Protein AF-A0A653PSA9-F1 (afdb_monomer)

Radius of gyration: 29.4 Å; Cα contacts (8 Å, |Δi|>4): 66; chains: 1; bounding box: 67×75×63 Å

Mean predicted aligned error: 14.9 Å

Sequence (111 aa):
MYRLCSKPDSRTIPLKMDLFENDEIIAHQEMITLLRTRIESILKNYRPVMNGEIYLSGEDVCKLLHISKRTLQQYRDDNILPYIQIGGKIIYKESDILTILEQNYISQKTV

Foldseek 3Di:
DDDDDDDDDDDPPPPPPPVPPPVVVVVVVVVVVVVVVVVVVCVVPDQDQDVNWGKDFLVRVCVVVVHDSVVSVVCVVVVLFDWDADPNGIIHTPVSVVVSCVVPPDPPPPD

Nearest PDB structures (foldseek):
  6ama-assembly1_B  TM=8.175E-01  e=9.161E-03  Streptomyces venezuelae
  6ama-assembly1_A  TM=8.345E-01  e=2.431E-02  Streptomyces venezuelae
  6amk-assembly1_B  TM=8.409E-01  e=2.955E-02  Streptomyces venezuelae
  6amk-assembly1_A  TM=8.521E-01  e=4.659E-02  Streptomyces venezuelae
  8csh-assembly1_A  TM=6.688E-01  e=1.712E-01  unidentified plasmid

Structure (mmCIF, N/CA/C/O backbone):
data_AF-A0A653PSA9-F1
#
_entry.id   AF-A0A653PSA9-F1
#
loop_
_atom_site.group_PDB
_atom_site.id
_atom_site.type_symbol
_atom_site.label_atom_id
_atom_site.label_alt_id
_atom_site.label_comp_id
_atom_site.label_asym_id
_atom_site.label_entity_id
_atom_site.label_seq_id
_atom_site.pdbx_PDB_ins_code
_atom_site.Cartn_x
_atom_site.Cartn_y
_atom_site.Cartn_z
_atom_site.occupancy
_atom_site.B_iso_or_equiv
_atom_site.auth_seq_id
_atom_site.auth_comp_id
_atom_site.auth_asym_id
_atom_site.auth_atom_id
_atom_site.pdbx_PDB_model_num
ATOM 1 N N . MET A 1 1 ? 53.130 -54.904 -20.922 1.00 38.31 1 MET A N 1
ATOM 2 C CA . MET A 1 1 ? 54.187 -54.325 -21.782 1.00 38.31 1 MET A CA 1
ATOM 3 C C . MET A 1 1 ? 53.539 -53.425 -22.833 1.00 38.31 1 MET A C 1
ATOM 5 O O . MET A 1 1 ? 52.932 -53.899 -23.777 1.00 38.31 1 MET A O 1
ATOM 9 N N . TYR A 1 2 ? 53.599 -52.132 -22.526 1.00 28.55 2 TYR A N 1
ATOM 10 C CA . TYR A 1 2 ? 53.289 -50.876 -23.223 1.00 28.55 2 TYR A CA 1
ATOM 11 C C . TYR A 1 2 ? 53.118 -50.865 -24.756 1.00 28.55 2 TYR A C 1
ATOM 13 O O . TYR A 1 2 ? 54.034 -51.258 -25.472 1.00 28.55 2 TYR A O 1
ATOM 21 N N . ARG A 1 3 ? 52.061 -50.190 -25.251 1.00 41.16 3 ARG A N 1
ATOM 22 C CA . ARG A 1 3 ? 52.137 -48.770 -25.681 1.00 41.16 3 ARG A CA 1
ATOM 23 C C . ARG A 1 3 ? 50.735 -48.196 -25.986 1.00 41.16 3 ARG A C 1
ATOM 25 O O . ARG A 1 3 ? 50.150 -48.494 -27.019 1.00 41.16 3 ARG A O 1
ATOM 32 N N . LEU A 1 4 ? 50.213 -47.341 -25.100 1.00 45.06 4 LEU A N 1
ATOM 33 C CA . LEU A 1 4 ? 49.157 -46.380 -25.442 1.00 45.06 4 LEU A CA 1
ATOM 34 C C . LEU A 1 4 ? 49.802 -45.311 -26.332 1.00 45.06 4 LEU A C 1
ATOM 36 O O . LEU A 1 4 ? 50.659 -44.558 -25.874 1.00 45.06 4 LEU A O 1
ATOM 40 N N . CYS A 1 5 ? 49.454 -45.283 -27.616 1.00 44.44 5 CYS A N 1
ATOM 41 C CA . CYS A 1 5 ? 49.838 -44.186 -28.496 1.00 44.44 5 CYS A CA 1
ATOM 42 C C . CYS A 1 5 ? 48.803 -43.067 -28.327 1.00 44.44 5 CYS A C 1
ATOM 44 O O . CYS A 1 5 ? 47.719 -43.134 -28.900 1.00 44.44 5 CYS A O 1
ATOM 46 N N . SER A 1 6 ? 49.122 -42.062 -27.508 1.00 56.16 6 SER A N 1
ATOM 47 C CA . SER A 1 6 ? 48.374 -40.803 -27.471 1.00 56.16 6 SER A CA 1
ATOM 48 C C . SER A 1 6 ? 48.505 -40.094 -28.821 1.00 56.16 6 SER A C 1
ATOM 50 O O . SER A 1 6 ? 49.608 -39.757 -29.256 1.00 56.16 6 SER A O 1
ATOM 52 N N . LYS A 1 7 ? 47.371 -39.863 -29.481 1.00 51.31 7 LYS A N 1
ATOM 53 C CA . LYS A 1 7 ? 47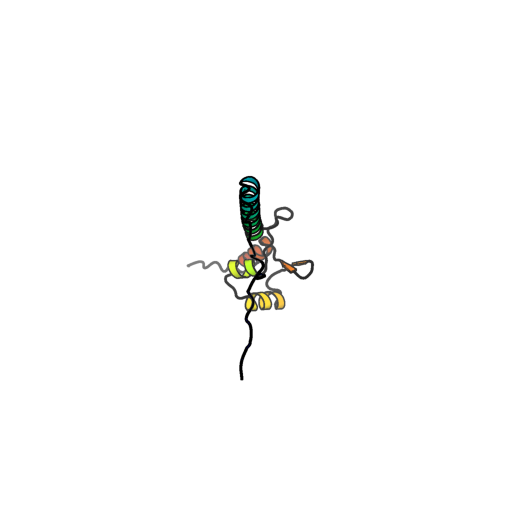.211 -38.970 -30.637 1.00 51.31 7 LYS A CA 1
ATOM 54 C C . LYS A 1 7 ? 46.136 -37.923 -30.282 1.00 51.31 7 LYS A C 1
ATOM 56 O O . LYS A 1 7 ? 45.325 -38.181 -29.397 1.00 51.31 7 LYS A O 1
ATOM 61 N N . PRO A 1 8 ? 46.216 -36.724 -30.874 1.00 41.72 8 PRO A N 1
ATOM 62 C CA . PRO A 1 8 ? 46.163 -35.449 -30.157 1.00 41.72 8 PRO A CA 1
ATOM 63 C C . PRO A 1 8 ? 44.746 -34.931 -29.878 1.00 41.72 8 PRO A C 1
ATOM 65 O O . PRO A 1 8 ? 43.802 -35.251 -30.597 1.00 41.72 8 PRO A O 1
ATOM 68 N N . ASP A 1 9 ? 44.644 -34.074 -28.857 1.00 55.00 9 ASP A N 1
ATOM 69 C CA . ASP A 1 9 ? 43.504 -33.185 -28.615 1.00 55.00 9 ASP A CA 1
ATOM 70 C C . ASP A 1 9 ? 43.282 -32.273 -29.826 1.00 55.00 9 ASP A C 1
ATOM 72 O O . ASP A 1 9 ? 44.209 -31.614 -30.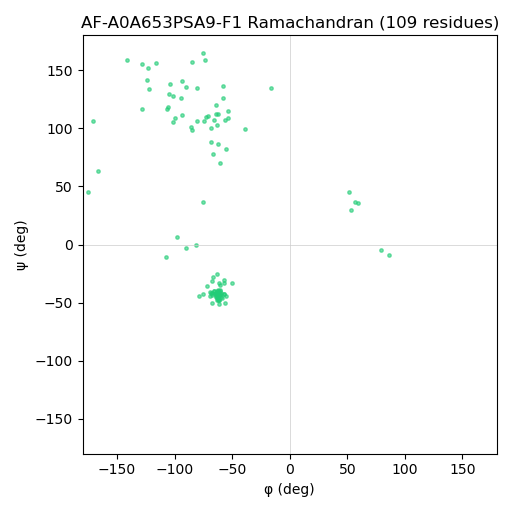301 1.00 55.00 9 ASP A O 1
ATOM 76 N N . SER A 1 10 ? 42.056 -32.273 -30.342 1.00 49.22 10 SER A N 1
ATOM 77 C CA . SER A 1 10 ? 41.546 -31.307 -31.316 1.00 49.22 10 SER A CA 1
ATOM 78 C C . SER A 1 10 ? 40.029 -31.438 -31.400 1.00 49.22 10 SER A C 1
ATOM 80 O O . SER A 1 10 ? 39.502 -31.848 -32.438 1.00 49.22 10 SER A O 1
ATOM 82 N N . ARG A 1 11 ? 39.330 -31.159 -30.290 1.00 49.34 11 ARG A N 1
ATOM 83 C CA . ARG A 1 11 ? 37.934 -30.668 -30.297 1.00 49.34 11 ARG A CA 1
ATOM 84 C C . ARG A 1 11 ? 37.408 -30.327 -28.893 1.00 49.34 11 ARG A C 1
ATOM 86 O O . ARG A 1 11 ? 36.247 -30.574 -28.585 1.00 49.34 11 ARG A O 1
ATOM 93 N N . THR A 1 12 ? 38.199 -29.632 -28.075 1.00 48.94 12 THR A N 1
ATOM 94 C CA . THR A 1 12 ? 37.565 -28.536 -27.330 1.00 48.94 12 THR A CA 1
ATOM 95 C C . THR A 1 12 ? 37.109 -27.560 -28.402 1.00 48.94 12 THR A C 1
ATOM 97 O O . THR A 1 12 ? 37.934 -26.901 -29.031 1.00 48.94 12 THR A O 1
ATOM 100 N N . ILE A 1 13 ? 35.812 -27.563 -28.713 1.00 44.28 13 ILE A N 1
ATOM 101 C CA . ILE A 1 13 ? 35.207 -26.486 -29.492 1.00 44.28 13 ILE A CA 1
ATOM 102 C C . ILE A 1 13 ? 35.600 -25.234 -28.719 1.00 44.28 13 ILE A C 1
ATOM 104 O O . ILE A 1 13 ? 35.204 -25.125 -27.553 1.00 44.28 13 ILE A O 1
ATOM 108 N N . PRO A 1 14 ? 36.410 -24.320 -29.273 1.00 43.03 14 PRO A N 1
ATOM 109 C CA . PRO A 1 14 ? 36.505 -23.047 -28.624 1.00 43.03 14 PRO A CA 1
ATOM 110 C C . PRO A 1 14 ? 35.085 -22.501 -28.749 1.00 43.03 14 PRO A C 1
ATOM 112 O O . PRO A 1 14 ? 34.619 -22.207 -29.850 1.00 43.03 14 PRO A O 1
ATOM 115 N N . LEU A 1 15 ? 34.379 -22.385 -27.625 1.00 45.94 15 LEU A N 1
ATOM 116 C CA . LEU A 1 15 ? 33.414 -21.313 -27.450 1.00 45.94 15 LEU A CA 1
ATOM 117 C C . LEU A 1 15 ? 34.236 -20.023 -27.565 1.00 45.94 15 LEU A C 1
ATOM 119 O O . LEU A 1 15 ? 34.494 -19.332 -26.584 1.00 45.94 15 LEU A O 1
ATOM 123 N N . LYS A 1 16 ? 34.703 -19.726 -28.784 1.00 47.78 16 LYS A N 1
ATOM 124 C CA . LYS A 1 16 ? 34.876 -18.369 -29.244 1.00 47.78 16 LYS A CA 1
ATOM 125 C C . LYS A 1 16 ? 33.464 -17.830 -29.221 1.00 47.78 16 LYS A C 1
ATOM 127 O O . LYS A 1 16 ? 32.686 -17.959 -30.160 1.00 47.78 16 LYS A O 1
ATOM 132 N N . MET A 1 17 ? 33.123 -17.338 -28.041 1.00 47.34 17 MET A N 1
ATOM 133 C CA . MET A 1 17 ? 32.275 -16.190 -27.891 1.00 47.34 17 MET A CA 1
ATOM 134 C C . MET A 1 17 ? 32.969 -15.106 -28.715 1.00 47.34 17 MET A C 1
ATOM 136 O O . MET A 1 17 ? 33.752 -14.323 -28.184 1.00 47.34 17 MET A O 1
ATOM 140 N N . ASP A 1 18 ? 32.746 -15.125 -30.031 1.00 48.72 18 ASP A N 1
ATOM 141 C CA . ASP A 1 18 ? 32.855 -13.925 -30.843 1.00 48.72 18 ASP A CA 1
ATOM 142 C C . ASP A 1 18 ? 31.703 -13.057 -30.341 1.00 48.72 18 ASP A C 1
ATOM 144 O O . ASP A 1 18 ? 30.578 -13.061 -30.843 1.00 48.72 18 ASP A O 1
ATOM 148 N N . LEU A 1 19 ? 31.973 -12.449 -29.186 1.00 54.78 19 LEU A N 1
ATOM 149 C CA . LEU A 1 19 ? 31.215 -11.375 -28.604 1.00 54.78 19 LEU A CA 1
ATOM 150 C C . LEU A 1 19 ? 31.160 -10.343 -29.713 1.00 54.78 19 LEU A C 1
ATOM 152 O O . LEU A 1 19 ? 32.197 -9.817 -30.094 1.00 54.78 19 LEU A O 1
ATOM 156 N N . PHE A 1 20 ? 29.976 -10.176 -30.289 1.00 57.31 20 PHE A N 1
ATOM 157 C CA . PHE A 1 20 ? 29.697 -9.248 -31.366 1.00 57.31 20 PHE A CA 1
ATOM 158 C C . PHE A 1 20 ? 30.466 -7.930 -31.159 1.00 57.31 20 PHE A C 1
ATOM 160 O O . PHE A 1 20 ? 30.014 -7.067 -30.416 1.00 57.31 20 PHE A O 1
ATOM 167 N N . GLU A 1 21 ? 31.606 -7.759 -31.839 1.00 60.84 21 GLU A N 1
ATOM 168 C CA . GLU A 1 21 ? 32.337 -6.486 -31.978 1.00 60.84 21 GLU A CA 1
ATOM 169 C C . GLU A 1 21 ? 31.610 -5.583 -32.982 1.00 60.84 21 GLU A C 1
ATOM 171 O O . GLU A 1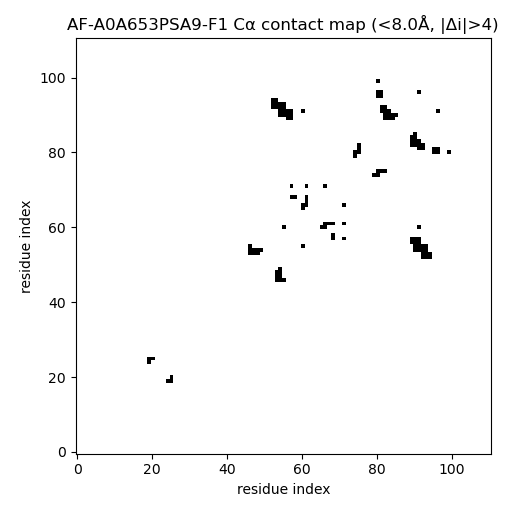 21 ? 32.201 -4.930 -33.838 1.00 60.84 21 GLU A O 1
ATOM 176 N N . ASN A 1 22 ? 30.283 -5.628 -32.962 1.00 75.94 22 ASN A N 1
ATOM 177 C CA . ASN A 1 22 ? 29.474 -4.755 -33.770 1.00 75.94 22 ASN A CA 1
ATOM 178 C C . ASN A 1 22 ? 28.986 -3.670 -32.823 1.00 75.94 22 ASN A C 1
ATOM 180 O O . ASN A 1 22 ? 28.131 -3.934 -31.974 1.00 75.94 22 ASN A O 1
ATOM 184 N N . ASP A 1 23 ? 29.570 -2.480 -32.947 1.00 80.44 23 ASP A N 1
ATOM 185 C CA . ASP A 1 23 ? 29.247 -1.320 -32.111 1.00 80.44 23 ASP A CA 1
ATOM 186 C C . ASP A 1 23 ? 27.735 -1.068 -32.066 1.00 80.44 23 ASP A C 1
ATOM 188 O O . ASP A 1 23 ? 27.187 -0.699 -31.027 1.00 80.44 23 ASP A O 1
ATOM 192 N N . GLU A 1 24 ? 27.030 -1.369 -33.161 1.00 82.88 24 GLU A N 1
ATOM 193 C CA . GLU A 1 24 ? 25.573 -1.314 -33.211 1.00 82.88 24 GLU A CA 1
ATOM 194 C C . GLU A 1 24 ? 24.928 -2.309 -32.238 1.00 82.88 24 GLU A C 1
ATOM 196 O O . GLU A 1 24 ? 24.053 -1.928 -31.464 1.00 82.88 24 GLU A O 1
ATOM 201 N N . ILE A 1 25 ? 25.361 -3.571 -32.216 1.00 84.25 25 ILE A N 1
ATOM 202 C CA . ILE A 1 25 ? 24.794 -4.610 -31.341 1.00 84.25 25 ILE A CA 1
ATOM 203 C C . ILE A 1 25 ? 25.071 -4.289 -29.867 1.00 84.25 25 ILE A C 1
ATOM 205 O O . ILE A 1 25 ? 24.176 -4.440 -29.031 1.00 84.25 25 ILE A O 1
ATOM 209 N N . ILE A 1 26 ? 26.270 -3.792 -29.552 1.00 86.12 26 ILE A N 1
ATOM 210 C CA . ILE A 1 26 ? 26.635 -3.363 -28.194 1.00 86.12 26 ILE A CA 1
ATOM 211 C C . ILE A 1 26 ? 25.746 -2.190 -27.756 1.00 86.12 26 ILE A C 1
ATOM 213 O O . ILE A 1 26 ? 25.121 -2.257 -26.695 1.00 86.12 26 ILE A O 1
ATOM 217 N N . ALA A 1 27 ? 25.588 -1.170 -28.604 1.00 88.00 27 ALA A N 1
ATOM 218 C CA . ALA A 1 27 ? 24.728 -0.023 -28.316 1.00 88.00 27 ALA A CA 1
ATOM 219 C C . ALA A 1 27 ? 23.257 -0.428 -28.101 1.00 88.00 27 ALA A C 1
ATOM 221 O O . ALA A 1 27 ? 22.583 0.083 -27.201 1.00 88.00 27 ALA A O 1
ATOM 222 N N . HIS A 1 28 ? 22.744 -1.387 -28.879 1.00 88.38 28 HIS A N 1
ATOM 223 C CA . HIS A 1 28 ? 21.385 -1.903 -28.690 1.00 88.38 28 HIS A CA 1
ATOM 224 C C . HIS A 1 28 ? 21.238 -2.650 -27.359 1.00 88.38 28 HIS A C 1
ATOM 226 O O . HIS A 1 28 ? 20.230 -2.483 -26.666 1.00 88.38 28 HIS A O 1
ATOM 232 N N . GLN A 1 29 ? 22.240 -3.438 -26.963 1.00 89.81 29 GLN A N 1
ATOM 233 C CA . GLN A 1 29 ? 22.233 -4.159 -25.690 1.00 89.81 29 GLN A CA 1
ATOM 234 C C . GLN A 1 29 ? 22.215 -3.200 -24.487 1.00 89.81 29 GLN A C 1
ATOM 236 O O . GLN A 1 29 ? 21.479 -3.427 -23.516 1.00 89.81 29 GLN A O 1
ATOM 241 N N . GLU A 1 30 ? 22.973 -2.105 -24.555 1.00 92.88 30 GLU A N 1
ATOM 242 C CA . GLU A 1 30 ? 22.963 -1.052 -23.534 1.00 92.88 30 GLU A CA 1
ATOM 243 C C . GLU A 1 30 ? 21.598 -0.361 -23.449 1.00 92.88 30 GLU A C 1
ATOM 245 O O . GLU A 1 30 ? 21.036 -0.228 -22.357 1.00 92.88 30 GLU A O 1
ATOM 250 N N . MET A 1 31 ? 21.006 -0.010 -24.595 1.00 93.75 31 MET A N 1
ATOM 251 C CA . MET A 1 31 ? 19.675 0.604 -24.656 1.00 93.75 31 MET A CA 1
ATOM 252 C C . MET A 1 31 ? 18.587 -0.304 -24.071 1.00 93.75 31 MET A C 1
ATOM 254 O O . MET A 1 31 ? 17.740 0.160 -23.305 1.00 93.75 31 MET A O 1
ATOM 258 N N . ILE A 1 32 ? 18.623 -1.607 -24.367 1.00 95.44 32 ILE A N 1
ATOM 259 C CA . ILE A 1 32 ? 17.685 -2.584 -23.791 1.00 95.44 32 ILE A CA 1
ATOM 260 C C . ILE A 1 32 ? 17.852 -2.657 -22.270 1.00 95.44 32 ILE A C 1
ATOM 262 O O . ILE A 1 32 ? 16.863 -2.669 -21.532 1.00 95.44 32 ILE A O 1
ATOM 266 N N . THR A 1 33 ? 19.093 -2.671 -21.784 1.00 95.06 33 THR A N 1
ATOM 267 C CA . THR A 1 33 ? 19.395 -2.722 -20.346 1.00 95.06 33 THR A CA 1
ATOM 268 C C . THR A 1 33 ? 18.896 -1.465 -19.625 1.00 95.06 33 THR A C 1
ATOM 270 O O . THR A 1 33 ? 18.271 -1.549 -18.561 1.00 95.06 33 THR A O 1
ATOM 273 N N . LEU A 1 34 ? 19.085 -0.295 -20.237 1.00 95.69 34 LEU A N 1
ATOM 274 C CA . LEU A 1 34 ? 18.576 0.975 -19.728 1.00 95.69 34 LEU A CA 1
ATOM 275 C C . LEU A 1 34 ? 17.042 0.995 -19.681 1.00 95.69 34 LEU A C 1
ATOM 277 O O . LEU A 1 34 ? 16.461 1.373 -18.660 1.00 95.69 34 LEU A O 1
ATOM 281 N N . LEU A 1 35 ? 16.376 0.555 -20.753 1.00 95.31 35 LEU A N 1
ATOM 282 C CA . LEU A 1 35 ? 14.915 0.480 -20.813 1.00 95.31 35 LEU A CA 1
ATOM 283 C C . LEU A 1 35 ? 14.351 -0.436 -19.729 1.00 95.31 35 LEU A C 1
ATOM 285 O O . LEU A 1 35 ? 13.412 -0.041 -19.038 1.00 95.31 35 LEU A O 1
ATOM 289 N N . ARG A 1 36 ? 14.946 -1.617 -19.527 1.00 94.81 36 ARG A N 1
ATOM 290 C CA . ARG A 1 36 ? 14.549 -2.535 -18.447 1.00 94.81 36 ARG A CA 1
ATOM 291 C C . ARG A 1 36 ? 14.621 -1.858 -17.084 1.00 94.81 36 ARG A C 1
ATOM 293 O O . ARG A 1 36 ? 13.631 -1.851 -16.359 1.00 94.81 36 ARG A O 1
ATOM 300 N N . THR A 1 37 ? 15.748 -1.219 -16.783 1.00 94.56 37 THR A N 1
ATOM 301 C CA . THR A 1 37 ? 15.960 -0.527 -15.502 1.00 94.56 37 THR A CA 1
ATOM 302 C C . THR A 1 37 ? 14.931 0.590 -15.295 1.00 94.56 37 THR A C 1
ATOM 304 O O . THR A 1 37 ? 14.387 0.774 -14.203 1.00 94.56 37 THR A O 1
ATOM 307 N N . ARG A 1 38 ? 14.608 1.333 -16.361 1.00 91.94 38 ARG A N 1
ATOM 308 C CA . ARG A 1 38 ? 13.614 2.411 -16.314 1.00 91.94 38 ARG A CA 1
ATOM 309 C C . ARG A 1 38 ? 12.199 1.877 -16.096 1.00 91.94 38 ARG A C 1
ATOM 311 O O . ARG A 1 38 ? 11.468 2.443 -15.288 1.00 91.94 38 ARG A O 1
ATOM 318 N N . ILE A 1 39 ? 11.832 0.786 -16.768 1.00 91.88 39 ILE A N 1
ATOM 319 C CA . ILE A 1 39 ? 10.543 0.109 -16.577 1.00 91.88 39 ILE A CA 1
ATOM 320 C C . ILE A 1 39 ? 10.428 -0.420 -15.147 1.00 91.88 39 ILE A C 1
ATOM 322 O O . ILE A 1 39 ? 9.409 -0.188 -14.507 1.00 91.88 39 ILE A O 1
ATOM 326 N N . GLU A 1 40 ? 11.466 -1.060 -14.609 1.00 89.00 40 GLU A N 1
ATOM 327 C CA . GLU A 1 40 ? 11.479 -1.542 -13.222 1.00 89.00 40 GLU A CA 1
ATOM 328 C C . GLU A 1 40 ? 11.285 -0.396 -12.219 1.00 89.00 40 GLU A C 1
ATOM 330 O O . GLU A 1 40 ? 10.499 -0.519 -11.279 1.00 89.00 40 GLU A O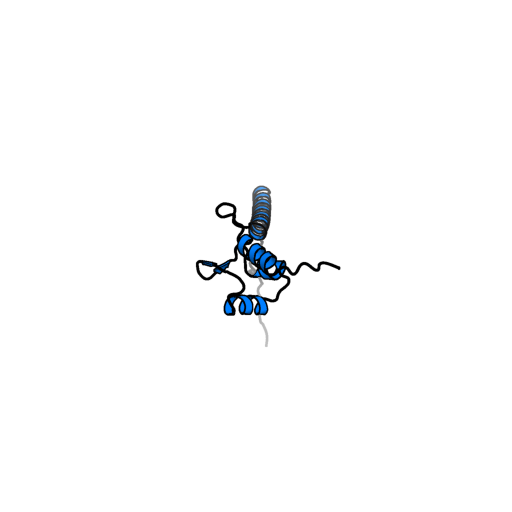 1
ATOM 335 N N . SER A 1 41 ? 11.927 0.75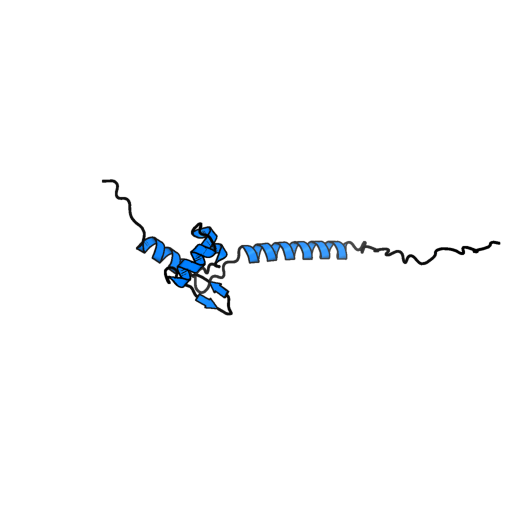3 -12.451 1.00 86.00 41 SER A N 1
ATOM 336 C CA . SER A 1 41 ? 11.729 1.954 -11.631 1.00 86.00 41 SER A CA 1
ATOM 337 C C . SER A 1 41 ? 10.304 2.504 -11.733 1.00 86.00 41 SER A C 1
ATOM 339 O O . SER A 1 41 ? 9.703 2.849 -10.715 1.00 86.00 41 SER A O 1
ATOM 341 N N . ILE A 1 42 ? 9.726 2.549 -12.938 1.00 84.62 42 ILE A N 1
ATOM 342 C CA . ILE A 1 42 ? 8.332 2.968 -13.127 1.00 84.62 42 ILE A CA 1
ATOM 343 C C . ILE A 1 42 ? 7.410 2.006 -12.384 1.00 84.62 42 ILE A C 1
ATOM 345 O O . ILE A 1 42 ? 6.625 2.457 -11.565 1.00 84.62 42 ILE A O 1
ATOM 349 N N . LEU A 1 43 ? 7.539 0.696 -12.589 1.00 78.38 43 LEU A N 1
ATOM 350 C CA . LEU A 1 43 ? 6.696 -0.307 -11.936 1.00 78.38 43 LEU A CA 1
ATOM 351 C C . LEU A 1 43 ? 6.807 -0.271 -10.407 1.00 78.38 43 LEU A C 1
ATOM 353 O O . LEU A 1 43 ? 5.809 -0.479 -9.725 1.00 78.38 43 LEU A O 1
ATOM 357 N N . LYS A 1 44 ? 7.991 0.032 -9.861 1.00 75.00 44 LYS A N 1
ATOM 358 C CA . LYS A 1 44 ? 8.196 0.174 -8.412 1.00 75.00 44 LYS A CA 1
ATOM 359 C C . LYS A 1 44 ? 7.480 1.394 -7.823 1.00 75.00 44 LYS A C 1
ATOM 361 O O . LYS A 1 44 ? 7.088 1.360 -6.661 1.00 75.00 44 LYS A O 1
ATOM 366 N N . ASN A 1 45 ? 7.343 2.466 -8.601 1.00 70.62 45 ASN A N 1
ATOM 367 C CA . ASN A 1 45 ? 6.799 3.745 -8.135 1.00 70.62 45 ASN A CA 1
ATOM 368 C C . ASN A 1 45 ? 5.382 4.034 -8.658 1.00 70.62 45 ASN A C 1
ATOM 370 O O . ASN A 1 45 ? 4.736 4.975 -8.202 1.00 70.62 45 ASN A O 1
ATOM 374 N N . TYR A 1 46 ? 4.895 3.250 -9.618 1.00 67.06 46 TYR A N 1
ATOM 375 C CA . TYR A 1 46 ? 3.599 3.442 -10.245 1.00 67.06 46 TYR A CA 1
ATOM 376 C C . TYR A 1 46 ? 2.490 3.003 -9.293 1.00 67.06 46 TYR A C 1
ATOM 378 O O . TYR A 1 46 ? 2.248 1.814 -9.087 1.00 67.06 46 TYR A O 1
ATOM 386 N N . ARG A 1 47 ? 1.790 3.989 -8.733 1.00 67.12 47 ARG A N 1
ATOM 387 C CA . ARG A 1 47 ? 0.529 3.786 -8.024 1.00 67.12 47 ARG A CA 1
ATOM 388 C C . ARG A 1 47 ? -0.598 4.005 -9.037 1.00 67.12 47 ARG A C 1
ATOM 390 O O . ARG A 1 47 ? -0.738 5.133 -9.512 1.00 67.12 47 ARG A O 1
ATOM 397 N N . PRO A 1 48 ? -1.357 2.969 -9.437 1.00 64.44 48 PRO A N 1
ATOM 398 C CA . PRO A 1 48 ? -2.444 3.137 -10.392 1.00 64.44 48 PRO A CA 1
ATOM 399 C C . PRO A 1 48 ? -3.500 4.066 -9.796 1.00 64.44 48 PRO A C 1
ATOM 401 O O . PRO A 1 48 ? -4.177 3.716 -8.831 1.00 64.44 48 PRO A O 1
ATOM 404 N N . VAL A 1 49 ? -3.624 5.253 -10.382 1.00 61.19 49 VAL A N 1
ATOM 405 C CA . VAL A 1 49 ? -4.680 6.204 -10.051 1.00 61.19 49 VAL A CA 1
ATOM 406 C C . VAL A 1 49 ? -5.933 5.751 -10.790 1.00 61.19 49 VAL A C 1
ATOM 408 O O . VAL A 1 49 ? -6.011 5.894 -12.012 1.00 61.19 49 VAL A O 1
ATOM 411 N N . MET A 1 50 ? -6.911 5.181 -10.083 1.00 66.06 50 MET A N 1
ATOM 412 C CA . MET A 1 50 ? -8.224 4.920 -10.682 1.00 66.06 50 MET A CA 1
ATOM 413 C C . MET A 1 50 ? -9.183 6.017 -10.255 1.00 66.06 50 MET A C 1
ATOM 415 O O . MET A 1 50 ? -9.579 6.085 -9.096 1.00 66.06 50 MET A O 1
ATOM 419 N N . ASN A 1 51 ? -9.553 6.881 -11.202 1.00 68.56 51 ASN A N 1
ATOM 420 C CA . ASN A 1 51 ? -10.493 7.981 -10.976 1.00 68.56 51 ASN A CA 1
ATOM 421 C C . ASN A 1 51 ? -10.051 8.981 -9.881 1.00 68.56 51 ASN A C 1
ATOM 423 O O . ASN A 1 51 ? -10.878 9.482 -9.128 1.00 68.56 51 ASN A O 1
ATOM 427 N N . GLY A 1 52 ? -8.745 9.245 -9.771 1.00 76.44 52 GLY A N 1
ATOM 428 C CA . GLY A 1 52 ? -8.170 10.116 -8.735 1.00 76.44 52 GLY A CA 1
ATOM 429 C C . GLY A 1 52 ? -7.843 9.411 -7.414 1.00 76.44 52 GLY A C 1
ATOM 430 O O . GLY A 1 52 ? -7.161 9.998 -6.583 1.00 76.44 52 GLY A O 1
ATOM 431 N N . GLU A 1 53 ? -8.258 8.153 -7.244 1.00 85.00 53 GLU A N 1
ATOM 432 C CA . GLU A 1 53 ? -8.006 7.377 -6.030 1.00 85.00 53 GLU A CA 1
ATOM 433 C C . GLU A 1 53 ? -6.687 6.599 -6.122 1.00 85.00 53 GLU A C 1
ATOM 435 O O . GLU A 1 53 ? -6.401 5.956 -7.141 1.00 85.00 53 GLU A O 1
ATOM 440 N N . ILE A 1 54 ? -5.903 6.632 -5.042 1.00 88.69 54 ILE A N 1
ATOM 441 C CA . ILE A 1 54 ? -4.645 5.894 -4.911 1.00 88.69 54 ILE A CA 1
ATOM 442 C C . ILE A 1 54 ? -4.913 4.561 -4.213 1.00 88.69 54 ILE A C 1
ATOM 444 O O . ILE A 1 54 ? -5.454 4.505 -3.108 1.00 88.69 54 ILE A O 1
ATOM 448 N N . TYR A 1 55 ? -4.478 3.478 -4.856 1.00 90.56 55 TYR A N 1
ATOM 449 C CA . TYR A 1 55 ? -4.582 2.128 -4.314 1.00 90.56 55 TYR A CA 1
ATOM 450 C C . TYR A 1 55 ? -3.226 1.644 -3.813 1.00 90.56 55 TYR A C 1
ATOM 452 O O . TYR A 1 55 ? -2.223 1.693 -4.529 1.00 90.56 55 TYR A O 1
ATOM 460 N N . LEU A 1 56 ? -3.216 1.148 -2.582 1.00 91.31 56 LEU A N 1
ATOM 461 C CA . LEU A 1 56 ? -2.047 0.650 -1.876 1.00 91.31 56 LEU A CA 1
ATOM 462 C C . LEU A 1 56 ? -2.058 -0.878 -1.854 1.00 91.31 56 LEU A C 1
ATOM 464 O O . LEU A 1 56 ? -3.094 -1.509 -1.621 1.00 91.31 56 LEU A O 1
ATOM 468 N N . SER A 1 57 ? -0.894 -1.488 -2.075 1.00 92.81 57 SER A N 1
ATOM 469 C CA . SER A 1 57 ? -0.716 -2.915 -1.815 1.00 92.81 57 SER A CA 1
ATOM 470 C C . SER A 1 57 ? -0.601 -3.173 -0.310 1.00 92.81 57 SER A C 1
ATOM 472 O O . SER A 1 57 ? -0.314 -2.269 0.475 1.00 92.81 57 SER A O 1
ATOM 474 N N . GLY A 1 58 ? -0.749 -4.431 0.113 1.00 93.19 58 GLY A N 1
ATOM 475 C CA . GLY A 1 58 ? -0.524 -4.785 1.518 1.00 93.19 58 GLY A CA 1
ATOM 476 C C . GLY A 1 58 ? 0.879 -4.424 2.026 1.00 93.19 58 GLY A C 1
ATOM 477 O O . GLY A 1 58 ? 1.039 -4.086 3.193 1.00 93.19 58 GLY A O 1
ATOM 478 N N . GLU A 1 59 ? 1.899 -4.434 1.161 1.00 93.94 59 GLU A N 1
ATOM 479 C CA . GLU A 1 59 ? 3.245 -4.005 1.559 1.00 93.94 59 GLU A CA 1
ATOM 480 C C . GLU A 1 59 ? 3.339 -2.494 1.767 1.00 93.94 59 GLU A C 1
ATOM 482 O O . GLU A 1 59 ? 4.040 -2.049 2.676 1.00 93.94 59 GLU A O 1
ATOM 487 N N . ASP A 1 60 ? 2.622 -1.714 0.960 1.00 93.19 60 ASP A N 1
ATOM 488 C CA . ASP A 1 60 ? 2.569 -0.261 1.106 1.00 93.19 60 ASP A CA 1
ATOM 489 C C . ASP A 1 60 ? 1.843 0.125 2.392 1.00 93.19 60 ASP A C 1
ATOM 491 O O . ASP A 1 60 ? 2.341 0.965 3.134 1.00 93.19 60 ASP A O 1
ATOM 495 N N . VAL A 1 61 ? 0.735 -0.549 2.720 1.00 94.31 61 VAL A N 1
ATOM 496 C CA . VAL A 1 61 ? 0.007 -0.330 3.981 1.00 94.31 61 VAL A CA 1
ATOM 497 C C . VAL A 1 61 ? 0.859 -0.708 5.192 1.00 94.31 61 VAL A C 1
ATOM 499 O O . VAL A 1 61 ? 0.908 0.046 6.162 1.00 94.31 61 VAL A O 1
ATOM 502 N N . CYS A 1 62 ? 1.580 -1.835 5.139 1.00 95.88 62 CYS A N 1
ATOM 503 C CA . CYS A 1 62 ? 2.512 -2.215 6.205 1.00 95.88 62 CYS A CA 1
ATOM 504 C C . CYS A 1 62 ? 3.578 -1.141 6.453 1.00 95.88 62 CYS A C 1
ATOM 506 O O . CYS A 1 62 ? 3.881 -0.843 7.606 1.00 95.88 62 CYS A O 1
ATOM 508 N N . LYS A 1 63 ? 4.136 -0.554 5.386 1.00 94.50 63 LYS A N 1
ATOM 509 C CA . LYS A 1 63 ? 5.115 0.537 5.496 1.00 94.50 63 LYS A CA 1
ATOM 510 C C . LYS A 1 63 ? 4.470 1.820 6.013 1.00 94.50 63 LYS A C 1
ATOM 512 O O . LYS A 1 63 ? 5.030 2.446 6.900 1.00 94.50 63 LYS A O 1
ATOM 517 N N . LEU A 1 64 ? 3.299 2.179 5.488 1.00 92.75 64 LEU A N 1
ATOM 518 C CA . LEU A 1 64 ? 2.574 3.399 5.840 1.00 92.75 64 LEU A CA 1
ATOM 519 C C . LEU A 1 64 ? 2.191 3.425 7.324 1.00 92.75 64 LEU A C 1
ATOM 521 O O . LEU A 1 64 ? 2.427 4.416 8.007 1.00 92.75 64 LEU A O 1
ATOM 525 N N . LEU A 1 65 ? 1.627 2.325 7.825 1.00 93.50 65 LEU A N 1
ATOM 526 C CA . LEU A 1 65 ? 1.162 2.206 9.209 1.00 93.50 65 LEU A CA 1
ATOM 527 C C . LEU A 1 65 ? 2.243 1.683 10.167 1.00 93.50 65 LEU A C 1
ATOM 529 O O . LEU A 1 65 ? 1.986 1.561 11.361 1.00 93.50 65 LEU A O 1
ATOM 533 N N . HIS A 1 66 ? 3.435 1.348 9.661 1.00 95.06 66 HIS A N 1
ATOM 534 C CA . HIS A 1 66 ? 4.509 0.688 10.411 1.00 95.06 66 HIS A CA 1
ATOM 535 C C . HIS A 1 66 ? 4.056 -0.586 11.149 1.00 95.06 66 HIS A C 1
ATOM 537 O O . HIS A 1 66 ? 4.404 -0.819 12.307 1.00 95.06 66 HIS A O 1
ATOM 543 N N . ILE A 1 67 ? 3.293 -1.441 10.465 1.00 95.88 67 ILE A N 1
ATOM 544 C CA . ILE A 1 67 ? 2.775 -2.698 11.021 1.00 95.88 67 ILE A CA 1
ATOM 545 C C . ILE A 1 67 ? 3.328 -3.926 10.299 1.00 95.88 67 ILE A C 1
ATOM 547 O O . ILE A 1 67 ? 3.696 -3.894 9.123 1.00 95.88 67 ILE A O 1
ATOM 551 N N . SER A 1 68 ? 3.335 -5.058 11.001 1.00 97.19 68 SER A N 1
ATOM 552 C CA . SER A 1 68 ? 3.731 -6.340 10.417 1.00 97.19 68 SER A CA 1
ATOM 553 C C . SER A 1 68 ? 2.660 -6.899 9.468 1.00 97.19 68 SER A C 1
ATOM 555 O O . SER A 1 68 ? 1.471 -6.600 9.599 1.00 97.19 68 SER A O 1
ATOM 557 N N . LYS A 1 69 ? 3.058 -7.804 8.559 1.00 95.38 69 LYS A N 1
ATOM 558 C CA . LYS A 1 69 ? 2.113 -8.547 7.700 1.00 95.38 69 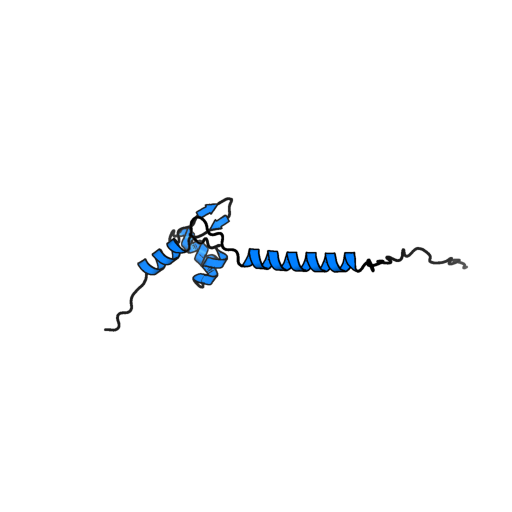LYS A CA 1
ATOM 559 C C . LYS A 1 69 ? 1.078 -9.332 8.520 1.00 95.38 69 LYS A C 1
ATOM 561 O O . LYS A 1 69 ? -0.065 -9.442 8.091 1.00 95.38 69 LYS A O 1
ATOM 566 N N . ARG A 1 70 ? 1.462 -9.837 9.701 1.00 96.81 70 ARG A N 1
ATOM 567 C CA . ARG A 1 70 ? 0.564 -10.535 10.635 1.00 96.81 70 ARG A CA 1
ATOM 568 C C . ARG A 1 70 ? -0.483 -9.588 11.222 1.00 96.81 70 ARG A C 1
ATOM 570 O O . ARG A 1 70 ? -1.654 -9.929 11.256 1.00 96.81 70 ARG A O 1
ATOM 577 N N . THR A 1 71 ? -0.078 -8.386 11.622 1.00 96.56 71 THR A N 1
ATOM 578 C CA . THR A 1 71 ? -1.003 -7.351 12.110 1.00 96.56 71 THR A CA 1
ATOM 579 C C . THR A 1 71 ? -1.973 -6.918 11.010 1.00 96.56 71 THR A C 1
ATOM 581 O O . THR A 1 71 ? -3.165 -6.807 11.256 1.00 96.56 71 THR A O 1
ATOM 584 N N . LEU A 1 72 ? -1.493 -6.752 9.773 1.00 96.25 72 LEU A N 1
ATOM 585 C CA . LEU A 1 72 ? -2.357 -6.419 8.636 1.00 96.25 72 LEU A CA 1
ATOM 586 C C . LEU A 1 72 ? -3.335 -7.552 8.268 1.00 96.25 72 LEU A C 1
ATOM 588 O O . LEU A 1 72 ? -4.395 -7.289 7.705 1.00 96.25 72 LEU A O 1
ATOM 592 N N . GLN A 1 73 ? -2.983 -8.816 8.530 1.00 95.50 73 GLN A N 1
ATOM 593 C CA . GLN A 1 73 ? -3.928 -9.936 8.430 1.00 95.50 73 GLN A CA 1
ATOM 594 C C . GLN A 1 73 ? -5.002 -9.818 9.509 1.00 95.50 73 GLN A C 1
ATOM 596 O O . GLN A 1 73 ? -6.175 -9.768 9.167 1.00 95.50 73 GLN A O 1
ATOM 601 N N . GLN A 1 74 ? -4.598 -9.628 10.766 1.00 96.31 74 GLN A N 1
ATOM 602 C CA . GLN A 1 74 ? -5.529 -9.447 11.878 1.00 96.31 74 GLN A CA 1
ATOM 603 C C . GLN A 1 74 ? -6.510 -8.289 11.628 1.00 96.31 74 GLN A C 1
ATOM 605 O O . GLN A 1 74 ? -7.707 -8.455 11.790 1.00 96.31 74 GLN A O 1
ATOM 610 N N . TYR A 1 75 ? -6.038 -7.142 11.130 1.00 94.69 75 TYR A N 1
ATOM 611 C CA . TYR A 1 75 ? -6.907 -6.005 10.797 1.00 94.69 75 TYR A CA 1
ATOM 612 C C . TYR A 1 75 ? -7.918 -6.293 9.683 1.00 94.69 75 TYR A C 1
ATOM 614 O O . TYR A 1 75 ? -8.952 -5.629 9.623 1.00 94.69 75 TYR A O 1
ATOM 622 N N . ARG A 1 76 ? -7.635 -7.252 8.795 1.00 93.06 76 ARG A N 1
ATOM 623 C CA . ARG A 1 76 ? -8.610 -7.725 7.803 1.00 93.06 76 ARG A CA 1
ATOM 624 C C . ARG A 1 76 ? -9.609 -8.686 8.425 1.00 93.06 76 ARG A C 1
ATOM 626 O O . ARG A 1 76 ? -10.797 -8.546 8.163 1.00 93.06 76 ARG A O 1
ATOM 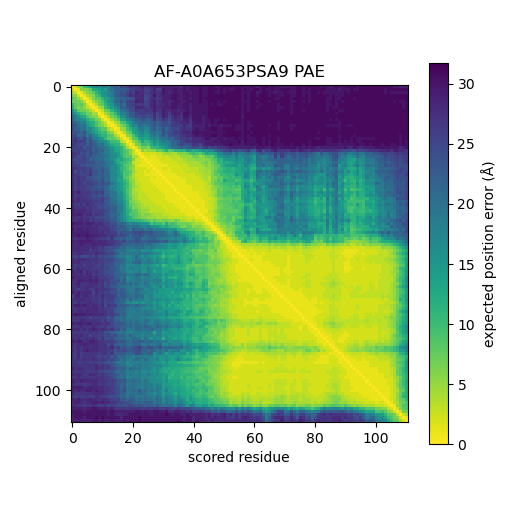633 N N . ASP A 1 77 ? -9.128 -9.618 9.242 1.00 94.81 77 ASP A N 1
ATOM 634 C CA . ASP A 1 77 ? -9.968 -10.605 9.923 1.00 94.81 77 ASP A CA 1
ATOM 635 C C . ASP A 1 77 ? -10.958 -9.912 10.877 1.00 94.81 77 ASP A C 1
ATOM 637 O O . ASP A 1 77 ? -12.144 -10.240 10.904 1.00 94.81 77 ASP A O 1
ATOM 641 N N . ASP A 1 78 ? -10.495 -8.865 11.563 1.00 94.75 78 ASP A N 1
ATOM 642 C CA . ASP A 1 78 ? -11.286 -8.030 12.471 1.00 94.75 78 ASP A CA 1
ATOM 643 C C . ASP A 1 78 ? -12.120 -6.958 11.740 1.00 94.75 78 ASP A C 1
ATOM 645 O O . ASP A 1 78 ? -12.832 -6.189 12.381 1.00 94.75 78 ASP A O 1
ATOM 649 N N . ASN A 1 79 ? -12.047 -6.884 10.403 1.00 90.69 79 ASN A N 1
ATOM 650 C CA . ASN A 1 79 ? -12.712 -5.875 9.562 1.00 90.69 79 ASN A CA 1
ATOM 651 C C . ASN A 1 79 ? -12.426 -4.411 9.966 1.00 90.69 79 ASN A C 1
ATOM 653 O O . ASN A 1 79 ? -13.248 -3.524 9.741 1.00 90.69 79 ASN A O 1
ATOM 657 N N . ILE A 1 80 ? -11.247 -4.147 10.535 1.00 91.69 80 ILE A N 1
ATOM 658 C CA . ILE A 1 80 ? -10.805 -2.803 10.934 1.00 91.69 80 ILE A CA 1
ATOM 659 C C . ILE A 1 80 ? -10.391 -1.989 9.706 1.00 91.69 80 ILE A C 1
ATOM 661 O O . ILE A 1 80 ? -10.714 -0.809 9.616 1.00 91.69 80 ILE A O 1
ATOM 665 N N . LEU A 1 81 ? -9.666 -2.605 8.762 1.00 93.50 81 LEU A N 1
ATOM 666 C CA . LEU A 1 81 ? -9.235 -1.953 7.523 1.00 93.50 81 LEU A CA 1
ATOM 667 C C . LEU A 1 81 ? -10.041 -2.469 6.317 1.00 93.50 81 LEU A C 1
ATOM 669 O O . LEU A 1 81 ? -9.894 -3.642 5.957 1.00 93.50 81 LEU A O 1
ATOM 673 N N . PRO A 1 82 ? -10.827 -1.604 5.647 1.00 92.88 82 PRO A N 1
ATOM 674 C CA . PRO A 1 82 ? -11.493 -1.901 4.392 1.00 92.88 82 PRO A CA 1
ATOM 675 C C . PRO A 1 82 ? -10.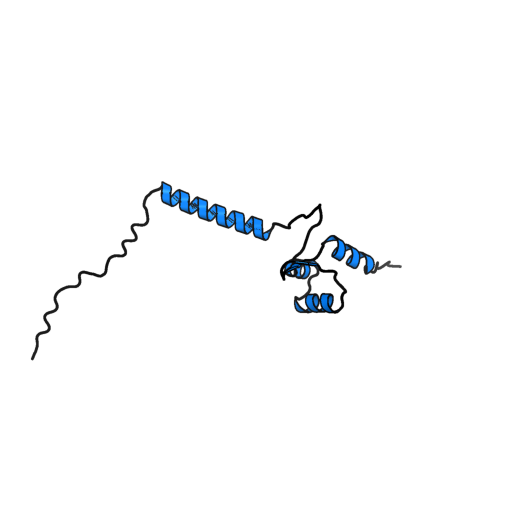478 -2.297 3.332 1.00 92.88 82 PRO A C 1
ATOM 677 O O . PRO A 1 82 ? -9.428 -1.672 3.176 1.00 92.88 82 PRO A O 1
ATOM 680 N N . TYR A 1 83 ? -10.805 -3.339 2.582 1.00 94.31 83 TYR A N 1
ATOM 681 C CA . TYR A 1 83 ? -9.964 -3.837 1.509 1.00 94.31 83 TYR A CA 1
ATOM 682 C C . TYR A 1 83 ? -10.817 -4.270 0.323 1.00 94.31 83 TYR A C 1
ATOM 684 O O . TYR A 1 83 ? -12.006 -4.562 0.449 1.00 94.31 83 TYR A O 1
ATOM 692 N N . ILE A 1 84 ? -10.186 -4.329 -0.844 1.00 92.75 84 ILE A N 1
ATOM 693 C CA . ILE A 1 84 ? -10.802 -4.790 -2.084 1.00 92.75 84 ILE A CA 1
ATOM 694 C C . ILE A 1 84 ? -9.973 -5.955 -2.602 1.00 92.75 84 ILE A C 1
ATOM 696 O O . ILE A 1 84 ? -8.743 -5.885 -2.654 1.00 92.75 84 ILE A O 1
ATOM 700 N N . GLN A 1 85 ? -10.646 -7.029 -3.000 1.00 93.19 85 GLN A N 1
ATOM 701 C CA . GLN A 1 85 ? -10.008 -8.185 -3.612 1.00 93.19 85 GLN A CA 1
ATOM 702 C C . GLN A 1 85 ? -10.290 -8.201 -5.115 1.00 93.19 85 GLN A C 1
ATOM 704 O O . GLN A 1 85 ? -11.437 -8.316 -5.539 1.00 93.19 85 GLN A O 1
ATOM 709 N N . ILE A 1 86 ? -9.237 -8.116 -5.928 1.00 89.44 86 ILE A N 1
ATOM 710 C CA . ILE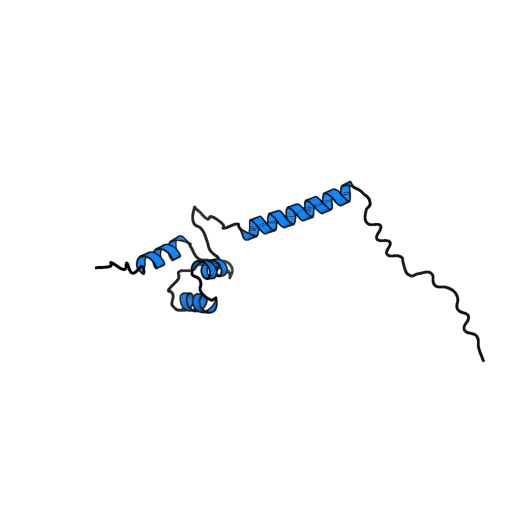 A 1 86 ? -9.323 -8.163 -7.393 1.00 89.44 86 ILE A CA 1
ATOM 711 C C . ILE A 1 86 ? -8.345 -9.222 -7.894 1.00 89.44 86 ILE A C 1
ATOM 713 O O . ILE A 1 86 ? -7.136 -9.110 -7.694 1.00 89.44 86 ILE A O 1
ATOM 717 N N . GLY A 1 87 ? -8.863 -10.280 -8.527 1.00 88.31 87 GLY A N 1
ATOM 718 C CA . GLY A 1 87 ? -8.031 -11.337 -9.118 1.00 88.31 87 GLY A CA 1
ATOM 719 C C . GLY A 1 87 ? -7.076 -12.007 -8.119 1.00 88.31 87 GLY A C 1
ATOM 720 O O . GLY A 1 87 ? -5.928 -12.280 -8.453 1.00 88.31 87 GLY A O 1
ATOM 721 N N . GLY A 1 88 ? -7.512 -12.197 -6.869 1.00 88.94 88 GLY A N 1
ATOM 722 C CA . GLY A 1 88 ? -6.688 -12.782 -5.802 1.00 88.94 88 GLY A CA 1
ATOM 723 C C . GLY A 1 88 ? -5.681 -11.824 -5.154 1.00 88.94 88 GLY A C 1
ATOM 724 O O . GLY A 1 88 ? -5.045 -12.198 -4.172 1.00 88.94 88 GLY A O 1
ATOM 725 N N . LYS A 1 89 ? -5.553 -10.585 -5.644 1.00 89.81 89 LYS A N 1
ATOM 726 C CA . LYS A 1 89 ? -4.762 -9.536 -4.989 1.00 89.81 89 LYS A CA 1
ATOM 727 C C . LYS A 1 89 ? -5.648 -8.694 -4.085 1.00 89.81 89 LYS A C 1
ATOM 729 O O . LYS A 1 89 ? -6.774 -8.367 -4.448 1.00 89.81 89 LYS A O 1
ATOM 734 N N . ILE A 1 90 ? -5.108 -8.335 -2.926 1.00 92.75 90 ILE A N 1
ATOM 735 C CA . ILE A 1 90 ? -5.752 -7.438 -1.969 1.00 92.75 90 ILE A CA 1
ATOM 736 C C . ILE A 1 90 ? -5.128 -6.055 -2.116 1.00 92.75 90 ILE A C 1
ATOM 738 O O . ILE A 1 90 ? -3.901 -5.920 -2.069 1.00 92.75 90 ILE A O 1
ATOM 742 N N . ILE A 1 91 ? -5.982 -5.053 -2.291 1.00 93.25 91 ILE A N 1
ATOM 743 C CA . ILE A 1 91 ? -5.614 -3.642 -2.379 1.00 93.25 91 ILE A CA 1
ATOM 744 C C . ILE A 1 91 ? -6.449 -2.821 -1.402 1.00 93.25 91 ILE A C 1
ATOM 746 O O . ILE A 1 91 ? -7.561 -3.207 -1.035 1.00 93.25 91 ILE A O 1
ATOM 750 N N . TYR A 1 92 ? -5.907 -1.680 -1.006 1.00 93.50 92 TYR A N 1
ATOM 751 C CA . TYR A 1 92 ? -6.513 -0.763 -0.050 1.00 93.50 92 TYR A CA 1
ATOM 752 C C . TYR A 1 92 ? -6.631 0.614 -0.683 1.00 93.50 92 TYR A C 1
ATOM 754 O O . TYR A 1 92 ? -5.723 1.029 -1.399 1.00 93.50 92 TYR A O 1
ATOM 762 N N . LYS A 1 93 ? -7.723 1.326 -0.420 1.00 92.81 93 LYS A N 1
ATOM 763 C CA . LYS A 1 93 ? -7.837 2.732 -0.807 1.00 92.81 93 LYS A CA 1
ATOM 764 C C . LYS A 1 93 ? -7.117 3.597 0.215 1.00 92.81 93 LYS A C 1
ATOM 766 O O . LYS A 1 93 ? -7.277 3.396 1.419 1.00 92.81 93 LYS A O 1
ATOM 771 N N . GLU A 1 94 ? -6.326 4.547 -0.262 1.00 92.44 94 GLU A N 1
ATOM 772 C CA . GLU A 1 94 ? -5.644 5.499 0.614 1.00 92.44 94 GLU A CA 1
ATOM 773 C C . GLU A 1 94 ? -6.655 6.359 1.390 1.00 92.44 94 GLU A C 1
ATOM 775 O O . GLU A 1 94 ? -6.488 6.547 2.596 1.00 92.44 94 GLU A O 1
ATOM 780 N N . SER A 1 95 ? -7.743 6.792 0.740 1.00 92.50 95 SER A N 1
ATOM 781 C CA . SER A 1 95 ? -8.815 7.571 1.381 1.00 92.50 95 SER A CA 1
ATOM 782 C C . SER A 1 95 ? -9.500 6.831 2.533 1.00 92.50 95 SER A C 1
ATOM 784 O O . SER A 1 95 ? -9.712 7.416 3.597 1.00 92.50 95 SER A O 1
ATOM 786 N N . ASP A 1 96 ? -9.802 5.541 2.362 1.00 93.38 96 ASP A N 1
ATOM 787 C CA . ASP A 1 96 ? -10.431 4.722 3.405 1.00 93.38 96 ASP A CA 1
ATOM 788 C C . ASP A 1 96 ? -9.513 4.601 4.633 1.00 93.38 96 ASP A C 1
ATOM 790 O O . ASP A 1 96 ? -9.963 4.761 5.768 1.00 93.38 96 ASP A O 1
ATOM 794 N N . ILE A 1 97 ? -8.211 4.371 4.414 1.00 93.56 97 ILE A N 1
ATOM 795 C CA . ILE A 1 97 ? -7.222 4.293 5.500 1.00 93.56 97 ILE A CA 1
ATOM 796 C C . ILE A 1 97 ? -7.151 5.625 6.252 1.00 93.56 97 ILE A C 1
ATOM 798 O O . ILE A 1 97 ? -7.211 5.628 7.482 1.00 93.56 97 ILE A O 1
ATOM 802 N N . LEU A 1 98 ? -7.048 6.748 5.535 1.00 92.69 98 LEU A N 1
ATOM 803 C CA . LEU A 1 98 ? -7.020 8.083 6.140 1.00 92.69 98 LEU A CA 1
ATOM 804 C C . LEU A 1 98 ? -8.280 8.354 6.964 1.00 92.69 98 LEU A C 1
ATOM 806 O O . LEU A 1 98 ? -8.178 8.768 8.115 1.00 92.69 98 LEU A O 1
ATOM 810 N N . THR A 1 99 ? -9.451 8.029 6.416 1.00 93.69 99 THR A N 1
ATOM 811 C CA . THR A 1 99 ? -10.742 8.214 7.091 1.00 93.69 99 THR A CA 1
ATOM 812 C C . THR A 1 99 ? -10.786 7.470 8.426 1.00 93.69 99 THR A C 1
ATOM 814 O O . THR A 1 99 ? -11.237 8.015 9.430 1.00 93.69 99 THR A O 1
ATOM 817 N N . ILE A 1 100 ? -10.281 6.236 8.477 1.00 93.00 100 ILE A N 1
ATOM 818 C CA . ILE A 1 100 ? -10.255 5.436 9.711 1.00 93.00 100 ILE A CA 1
ATOM 819 C C . ILE A 1 100 ? -9.277 6.010 10.726 1.00 93.00 100 ILE A C 1
ATOM 821 O O . ILE A 1 100 ? -9.587 6.054 11.918 1.00 93.00 100 ILE A O 1
ATOM 825 N N . LEU A 1 101 ? -8.106 6.456 10.271 1.00 92.25 101 LEU A N 1
ATOM 826 C CA . LEU A 1 101 ? -7.132 7.103 11.145 1.00 92.25 101 LEU A CA 1
ATOM 827 C C . LEU A 1 101 ? -7.712 8.379 11.758 1.00 92.25 101 LEU A C 1
ATOM 829 O O . LEU A 1 101 ? -7.575 8.575 12.960 1.00 92.25 101 LEU A O 1
ATOM 833 N N . GLU A 1 102 ? -8.403 9.199 10.966 1.00 92.19 102 GLU A N 1
ATOM 834 C CA . GLU A 1 102 ? -9.074 10.415 11.436 1.00 92.19 102 GLU A CA 1
ATOM 835 C C . GLU A 1 102 ? -10.208 10.108 12.421 1.00 92.19 102 GLU A C 1
ATOM 837 O O . GLU A 1 102 ? -10.288 10.731 13.479 1.00 92.19 102 GLU A O 1
ATOM 842 N N . GLN A 1 103 ? -11.049 9.111 12.129 1.00 91.81 103 GLN A N 1
ATOM 843 C CA . GLN A 1 103 ? -12.139 8.692 13.019 1.00 91.81 103 GLN A CA 1
ATOM 844 C C . GLN A 1 103 ? -11.640 8.201 14.382 1.00 91.81 103 GLN A C 1
ATOM 846 O O . GLN A 1 103 ? -12.315 8.393 15.392 1.00 91.81 103 GLN A O 1
ATOM 851 N N . ASN A 1 104 ? -10.462 7.576 14.416 1.00 90.12 104 ASN A N 1
ATOM 852 C CA . ASN A 1 104 ? -9.844 7.059 15.636 1.00 90.12 104 ASN A CA 1
ATOM 853 C C . ASN A 1 104 ? -8.787 8.015 16.217 1.00 90.12 104 ASN A C 1
ATOM 855 O O . ASN A 1 104 ? -8.088 7.659 17.169 1.00 90.12 104 ASN A O 1
ATOM 859 N N . TYR A 1 105 ? -8.646 9.223 15.663 1.00 91.69 105 TYR A N 1
ATOM 860 C CA . TYR A 1 105 ? -7.632 10.173 16.095 1.00 91.69 105 TYR A CA 1
ATOM 861 C C . TYR A 1 105 ? -7.988 10.770 17.461 1.00 91.69 105 TYR A C 1
ATOM 863 O O . TYR A 1 105 ? -8.896 11.593 17.602 1.00 91.69 105 TYR A O 1
ATOM 871 N N . ILE A 1 106 ? -7.231 10.395 18.492 1.00 90.94 106 ILE A N 1
ATOM 872 C CA . ILE A 1 106 ? -7.389 10.954 19.835 1.00 90.94 106 ILE A CA 1
ATOM 873 C C . ILE A 1 106 ? -6.566 12.240 19.918 1.00 90.94 106 ILE A C 1
ATOM 875 O O . ILE A 1 106 ? -5.348 12.221 20.098 1.00 90.94 106 ILE A O 1
ATOM 879 N N . SER A 1 107 ? -7.255 13.375 19.802 1.00 81.69 107 SER A N 1
ATOM 880 C CA . SER A 1 107 ? -6.655 14.690 20.023 1.00 81.69 107 SER A CA 1
ATOM 881 C C . SER A 1 107 ? -6.250 14.809 21.492 1.00 81.69 107 SER A C 1
ATOM 883 O O . SER A 1 107 ? -7.112 14.971 22.357 1.00 81.69 107 SER A O 1
ATOM 885 N N . GLN A 1 108 ? -4.954 14.753 21.799 1.00 67.81 108 GLN A N 1
ATOM 886 C CA . GLN A 1 108 ? -4.475 15.163 23.118 1.00 67.81 108 GLN A CA 1
ATOM 887 C C . GLN A 1 108 ? -4.659 16.682 23.233 1.00 67.81 108 GLN A C 1
ATOM 889 O O . GLN A 1 108 ? -3.775 17.459 22.881 1.00 67.81 108 GLN A O 1
ATOM 894 N N . LYS A 1 109 ? -5.836 17.129 23.684 1.00 52.69 109 LYS A N 1
ATOM 895 C CA . LYS A 1 109 ? -5.961 18.467 24.260 1.00 52.69 109 LYS A CA 1
ATOM 896 C C . LYS A 1 109 ? -5.195 18.437 25.574 1.00 52.69 109 LYS A C 1
ATOM 898 O O . LYS A 1 109 ? -5.699 17.931 26.572 1.00 52.69 109 LYS A O 1
ATOM 903 N N . THR A 1 110 ? -3.975 18.958 25.547 1.00 51.81 110 THR A N 1
ATOM 904 C CA . THR A 1 110 ? -3.307 19.460 26.745 1.00 51.81 110 THR A CA 1
ATOM 905 C C . THR A 1 110 ? -4.231 20.515 27.350 1.00 51.81 110 THR A C 1
ATOM 907 O O . THR A 1 110 ? -4.448 21.566 26.743 1.00 51.81 110 THR A O 1
ATOM 910 N N . VAL A 1 111 ? -4.860 20.166 28.472 1.00 52.25 111 VAL A N 1
ATOM 911 C CA . VAL A 1 111 ? -5.490 21.123 29.390 1.00 52.25 111 VAL A CA 1
ATOM 912 C C . VAL A 1 111 ? -4.387 21.792 30.193 1.00 52.25 111 VAL A C 1
ATOM 914 O O . VAL A 1 111 ? -3.457 21.059 30.602 1.00 52.25 111 VAL A O 1
#

pLDDT: mean 80.15, std 18.69, range [28.55, 97.19]

Solvent-accessible surface area (backbone atoms only — not comparable to full-atom values): 7086 Å² total; per-residue (Å²): 138,89,79,87,80,89,76,80,93,85,73,82,71,75,81,70,72,74,65,70,88,39,68,66,60,49,53,51,52,52,51,52,53,51,52,51,54,51,50,54,53,46,64,76,70,62,60,66,62,60,94,85,42,50,51,34,44,66,68,52,48,26,63,74,71,71,44,51,75,66,54,57,46,49,32,48,79,70,63,73,51,77,70,45,77,58,95,90,42,61,35,29,50,52,66,60,53,51,52,52,52,60,75,68,56,79,79,82,74,82,125

Secondary structure (DSSP, 8-state):
----------------------HHHHHHHHHHHHHHHHHHHHHHH---EETTEEEEEHHHHHHHTT--HHHHHHHHHTT-S--EEETTEEEEEHHHHHHHHHHT-------